Protein AF-A0A397F6K0-F1 (afdb_monomer_lite)

Secondary structure (DSSP, 8-state):
--S--SS-EEEEEE-SS-TTEEEEEETTSEEEEEE---TTS-PPPPPS--TTGGGTTSS-SEEPSS-EEEEEEEE-TTSSSEEEEEEETTS-EEEETTGGGG--

Radius of gyration: 14.62 Å; chains: 1; bounding box: 32×40×34 Å

Foldseek 3Di:
DPDDDPADWPDKDAAPQDNQKMWTFGQQQWIAMDGDPDPPDDPDPDDDDDVVVVVPQPDLIDGDPHGWPDKDWDQDPVRNAIWIWTAHPVRDIDIDPSSVSSYD

pLDDT: mean 79.66, std 16.38, range [47.69, 96.69]

Organism: Aphanomyces astaci (NCBI:txid112090)

Structure (mmCIF, N/CA/C/O backbone):
data_AF-A0A397F6K0-F1
#
_entry.id   AF-A0A397F6K0-F1
#
loop_
_atom_site.group_PDB
_atom_site.id
_atom_site.type_symbol
_atom_site.label_atom_id
_atom_site.label_alt_id
_atom_site.label_comp_id
_atom_site.label_asym_id
_atom_site.label_entity_id
_atom_site.label_seq_id
_atom_site.pdbx_PDB_ins_code
_atom_site.Cartn_x
_atom_site.Cartn_y
_atom_site.Cartn_z
_atom_site.occupancy
_atom_site.B_iso_or_equiv
_atom_site.auth_seq_id
_atom_site.auth_comp_id
_atom_site.auth_asym_id
_atom_site.auth_atom_id
_atom_site.pdbx_PDB_model_num
ATOM 1 N N . TRP A 1 1 ? -7.190 11.154 9.543 1.00 56.56 1 TRP A N 1
ATOM 2 C CA . TRP A 1 1 ? -5.815 11.479 9.080 1.00 56.56 1 TRP A CA 1
ATOM 3 C C . TRP A 1 1 ? -5.379 12.896 9.467 1.00 56.56 1 TRP A C 1
ATOM 5 O O . TRP A 1 1 ? -6.140 13.832 9.235 1.00 56.56 1 TRP A O 1
ATOM 15 N N . ARG A 1 2 ? -4.189 13.076 10.065 1.00 52.50 2 ARG A N 1
ATOM 16 C CA . ARG A 1 2 ? -3.587 14.408 10.344 1.00 52.50 2 ARG A CA 1
ATOM 17 C C . ARG A 1 2 ? -2.180 14.616 9.755 1.00 52.50 2 ARG A C 1
ATOM 19 O O . ARG A 1 2 ? -1.687 15.734 9.811 1.00 52.50 2 ARG A O 1
ATOM 26 N N . CYS A 1 3 ? -1.579 13.579 9.169 1.00 56.69 3 CYS A N 1
ATOM 27 C CA . CYS A 1 3 ? -0.393 13.664 8.315 1.00 56.69 3 CYS A CA 1
ATOM 28 C C . CYS A 1 3 ? -0.845 13.778 6.844 1.00 56.69 3 CYS A C 1
ATOM 30 O O . CYS A 1 3 ? -1.241 12.765 6.267 1.00 56.69 3 CYS A O 1
ATOM 32 N N . PRO A 1 4 ? -0.929 14.985 6.259 1.00 57.50 4 PRO A N 1
ATOM 33 C CA . PRO A 1 4 ? -1.210 15.104 4.835 1.00 57.50 4 PRO A CA 1
ATOM 34 C C . PRO A 1 4 ? -0.048 14.482 4.058 1.00 57.50 4 PRO A C 1
ATOM 36 O O . PRO A 1 4 ? 1.110 14.735 4.390 1.00 57.50 4 PRO A O 1
ATOM 39 N N . LEU A 1 5 ? -0.354 13.698 3.023 1.00 64.19 5 LEU A N 1
ATOM 40 C CA . LEU A 1 5 ? 0.670 13.319 2.056 1.00 64.19 5 LEU A CA 1
ATOM 41 C C . LEU A 1 5 ? 1.314 14.592 1.515 1.00 64.19 5 LEU A C 1
ATOM 43 O O . LEU A 1 5 ? 0.630 15.585 1.243 1.00 64.19 5 LEU A O 1
ATOM 47 N N . LYS A 1 6 ? 2.638 14.568 1.365 1.00 69.44 6 LYS A N 1
ATOM 48 C CA . LYS A 1 6 ? 3.375 15.717 0.829 1.00 69.44 6 LYS A CA 1
ATOM 49 C C . LYS A 1 6 ? 2.988 16.005 -0.630 1.00 69.44 6 LYS A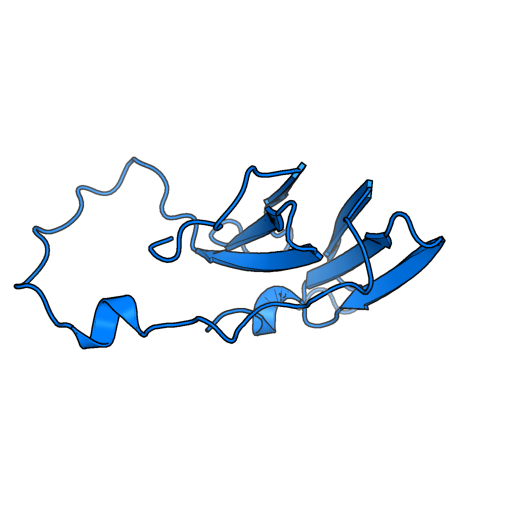 C 1
ATOM 51 O O . LYS A 1 6 ? 3.117 17.142 -1.079 1.00 69.44 6 LYS A O 1
ATOM 56 N N . TYR A 1 7 ? 2.504 14.986 -1.342 1.00 79.25 7 TYR A N 1
ATOM 57 C CA . TYR A 1 7 ? 2.121 15.027 -2.752 1.00 79.25 7 TYR A CA 1
ATOM 58 C C . TYR A 1 7 ? 0.758 14.359 -2.986 1.00 79.25 7 TYR A C 1
ATOM 60 O O . TYR A 1 7 ? 0.135 13.846 -2.059 1.00 79.25 7 TYR A O 1
ATOM 68 N N . GLU A 1 8 ? 0.293 14.380 -4.237 1.00 81.69 8 GLU A N 1
ATOM 69 C CA . GLU A 1 8 ? -0.998 13.814 -4.633 1.00 81.69 8 GLU A CA 1
ATOM 70 C C . GLU A 1 8 ? -1.114 12.305 -4.361 1.00 81.69 8 GLU A C 1
ATOM 72 O O . GLU A 1 8 ? -0.130 11.557 -4.341 1.00 81.69 8 GLU A O 1
ATOM 77 N N . LEU A 1 9 ? -2.364 11.880 -4.171 1.00 84.56 9 LEU A N 1
ATOM 78 C CA . LEU A 1 9 ? -2.765 10.485 -4.042 1.00 84.56 9 LEU A CA 1
ATOM 79 C C . LEU A 1 9 ? -2.766 9.815 -5.416 1.00 84.56 9 LEU A C 1
ATOM 81 O O . LEU A 1 9 ? -3.480 10.257 -6.313 1.00 84.56 9 LEU A O 1
ATOM 85 N N . ALA A 1 10 ? -2.025 8.719 -5.553 1.00 86.38 10 ALA A N 1
ATOM 86 C CA . ALA A 1 10 ? -2.087 7.854 -6.728 1.00 86.38 10 ALA A CA 1
ATOM 87 C C . ALA A 1 10 ? -3.101 6.717 -6.539 1.00 86.38 10 ALA A C 1
ATOM 89 O O . ALA A 1 10 ? -3.759 6.301 -7.490 1.00 86.38 10 ALA A O 1
ATOM 90 N N . TYR A 1 11 ? -3.241 6.222 -5.306 1.00 89.44 11 TYR A N 1
ATOM 91 C CA . TYR A 1 11 ? -4.120 5.101 -4.994 1.00 89.44 11 TYR A CA 1
ATOM 92 C C . TYR A 1 11 ? -4.769 5.242 -3.618 1.00 89.44 11 TYR A C 1
ATOM 94 O O . TYR A 1 11 ? -4.168 5.790 -2.689 1.00 89.44 11 TYR A O 1
ATOM 102 N N . LEU A 1 12 ? -5.982 4.703 -3.493 1.00 90.75 12 LEU A N 1
ATOM 103 C CA . LEU A 1 12 ? -6.719 4.583 -2.243 1.00 90.75 12 LEU A CA 1
ATOM 104 C C . LEU A 1 12 ? -7.476 3.253 -2.218 1.00 90.75 12 LEU A C 1
ATOM 106 O O . LEU A 1 12 ? -8.197 2.939 -3.163 1.00 90.75 12 LEU A O 1
ATOM 110 N N . ALA A 1 13 ? -7.365 2.513 -1.117 1.00 91.94 13 ALA A N 1
ATOM 111 C CA . ALA A 1 13 ? -8.157 1.312 -0.863 1.00 91.94 13 ALA A CA 1
ATOM 112 C C . ALA A 1 13 ? -8.643 1.271 0.581 1.00 91.94 13 ALA A C 1
ATOM 114 O O . ALA A 1 13 ? -7.938 1.683 1.499 1.00 91.94 13 ALA A O 1
ATOM 115 N N . PHE A 1 14 ? -9.844 0.746 0.793 1.00 92.19 14 PHE A N 1
ATOM 116 C CA . PHE A 1 14 ? -10.318 0.430 2.136 1.00 92.19 14 PHE A CA 1
ATOM 117 C C . PHE A 1 14 ? -9.812 -0.939 2.562 1.00 92.19 14 PHE A C 1
ATOM 119 O O . PHE A 1 14 ? -9.688 -1.845 1.739 1.00 92.19 14 PHE A O 1
ATOM 126 N N . SER A 1 15 ? -9.536 -1.082 3.853 1.00 92.31 15 SER A N 1
ATOM 127 C CA . SER A 1 15 ? -9.204 -2.382 4.414 1.00 92.31 15 SER A CA 1
ATOM 128 C C . SER A 1 15 ? -10.386 -3.347 4.252 1.00 92.31 15 SER A C 1
ATOM 130 O O . SER A 1 15 ? -11.520 -3.009 4.611 1.00 92.31 15 SER A O 1
ATOM 132 N N . PRO A 1 16 ? -10.146 -4.566 3.746 1.00 93.62 16 PRO A N 1
ATOM 133 C CA . PRO A 1 16 ? -11.157 -5.607 3.738 1.00 93.62 16 PRO A CA 1
ATOM 134 C C . PRO A 1 16 ? -11.414 -6.179 5.137 1.00 93.62 16 PRO A C 1
ATOM 136 O O . PRO A 1 16 ? -12.468 -6.779 5.333 1.00 93.62 16 PRO A O 1
ATOM 139 N N . THR A 1 17 ? -10.499 -6.064 6.107 1.00 92.31 17 THR A N 1
ATOM 140 C CA . THR A 1 17 ? -10.692 -6.603 7.469 1.00 92.31 17 THR A CA 1
ATOM 141 C C . THR A 1 17 ? -11.291 -5.599 8.452 1.00 92.31 17 THR A C 1
ATOM 143 O O . THR A 1 17 ? -12.071 -6.012 9.310 1.00 92.31 17 THR A O 1
ATOM 146 N N . ASP A 1 18 ? -11.016 -4.303 8.300 1.00 89.69 18 ASP A N 1
ATOM 147 C CA . ASP A 1 18 ? -11.524 -3.239 9.170 1.00 89.69 18 ASP A CA 1
ATOM 148 C C . ASP A 1 18 ? -11.995 -2.022 8.347 1.00 89.69 18 ASP A C 1
ATOM 150 O O . ASP A 1 18 ? -11.180 -1.230 7.878 1.00 89.69 18 ASP A O 1
ATOM 154 N N . PRO A 1 19 ? -13.312 -1.780 8.217 1.00 88.38 19 PRO A N 1
ATOM 155 C CA . PRO A 1 19 ? -13.837 -0.683 7.400 1.00 88.38 19 PRO A CA 1
ATOM 156 C C . PRO A 1 19 ? -13.461 0.716 7.917 1.00 88.38 19 PRO A C 1
ATOM 158 O O . PRO A 1 19 ? -13.706 1.708 7.229 1.00 88.38 19 PRO A O 1
ATOM 161 N N . THR A 1 20 ? -12.896 0.826 9.123 1.00 86.75 20 THR A N 1
ATOM 162 C CA . THR A 1 20 ? -12.382 2.089 9.658 1.00 86.75 20 THR A CA 1
ATOM 163 C C . THR A 1 20 ? -10.983 2.418 9.153 1.00 86.75 20 THR A C 1
ATOM 165 O O . THR A 1 20 ? -10.507 3.519 9.410 1.00 86.75 20 THR A O 1
ATOM 168 N N . LEU A 1 21 ? -10.323 1.518 8.423 1.00 88.81 21 LEU A N 1
ATOM 169 C CA . LEU A 1 21 ? -8.980 1.719 7.894 1.00 88.81 21 LEU A CA 1
ATOM 170 C C . LEU A 1 21 ? -9.003 1.983 6.389 1.00 88.81 21 LEU A C 1
ATOM 172 O O . LEU A 1 21 ? -9.702 1.318 5.621 1.00 88.81 21 LEU A O 1
ATOM 176 N N . CYS A 1 22 ? -8.171 2.925 5.954 1.00 90.31 22 CYS A N 1
ATOM 177 C CA . CYS A 1 22 ? -7.872 3.132 4.547 1.00 90.31 22 CYS A CA 1
ATOM 178 C C . CYS A 1 22 ? -6.366 3.211 4.298 1.00 90.31 22 CYS A C 1
ATOM 180 O O . CYS A 1 22 ? -5.598 3.758 5.090 1.00 90.31 22 CYS A O 1
ATOM 182 N N . TYR A 1 23 ? -5.970 2.650 3.166 1.00 90.88 23 TYR A N 1
ATOM 183 C CA . TYR A 1 23 ? -4.625 2.654 2.628 1.00 90.88 23 TYR A CA 1
ATOM 184 C C . TYR A 1 23 ? -4.527 3.715 1.548 1.00 90.88 23 TYR A C 1
ATOM 186 O O . TYR A 1 23 ? -5.436 3.858 0.728 1.00 90.88 23 TYR A O 1
ATOM 194 N N . VAL A 1 24 ? -3.412 4.434 1.530 1.00 90.25 24 VAL A N 1
ATOM 195 C CA . VAL A 1 24 ? -3.118 5.443 0.517 1.00 90.25 24 VAL A CA 1
ATOM 196 C C . VAL A 1 24 ? -1.707 5.269 -0.006 1.00 90.25 24 VAL A C 1
ATOM 198 O O . VAL A 1 24 ? -0.771 5.112 0.777 1.00 90.25 24 VAL A O 1
ATOM 201 N N . ALA A 1 25 ? -1.560 5.328 -1.326 1.00 90.44 25 ALA A N 1
ATOM 202 C CA . ALA A 1 25 ? -0.256 5.419 -1.965 1.00 90.44 25 ALA A CA 1
ATOM 203 C C . ALA A 1 25 ? -0.076 6.824 -2.545 1.00 90.44 25 ALA A C 1
ATOM 205 O O . ALA A 1 25 ? -0.892 7.278 -3.357 1.00 90.44 25 ALA A O 1
ATOM 206 N N . GLY A 1 26 ? 0.972 7.515 -2.105 1.00 84.56 26 GLY A N 1
ATOM 207 C CA . GLY A 1 26 ? 1.345 8.843 -2.589 1.00 84.56 26 GLY A CA 1
ATOM 208 C C . GLY A 1 26 ? 2.417 8.791 -3.679 1.00 84.56 26 GLY A C 1
ATOM 209 O O . GLY A 1 26 ? 3.099 7.781 -3.866 1.00 84.56 26 GLY A O 1
ATOM 210 N N . LEU A 1 27 ? 2.617 9.917 -4.370 1.00 82.81 27 LEU A N 1
ATOM 211 C CA . LEU A 1 27 ? 3.679 10.059 -5.379 1.00 82.81 27 LEU A CA 1
ATOM 212 C C . LEU A 1 27 ? 5.113 10.015 -4.813 1.00 82.81 27 LEU A C 1
ATOM 214 O O . LEU A 1 27 ? 6.050 9.880 -5.594 1.00 82.81 27 LEU A O 1
ATOM 218 N N . ASP A 1 28 ? 5.304 10.096 -3.491 1.00 85.19 28 ASP A N 1
ATOM 219 C CA . ASP A 1 28 ? 6.626 10.014 -2.835 1.00 85.19 28 ASP A CA 1
ATOM 220 C C . ASP A 1 28 ? 7.039 8.577 -2.471 1.00 85.19 28 ASP A C 1
ATOM 222 O O . ASP A 1 28 ? 7.773 8.335 -1.510 1.00 85.19 28 ASP A O 1
ATOM 226 N N . ASN A 1 29 ? 6.535 7.606 -3.238 1.00 87.62 29 ASN A N 1
ATOM 227 C CA . ASN A 1 29 ? 6.777 6.168 -3.076 1.00 87.62 29 ASN A CA 1
ATOM 228 C C . ASN A 1 29 ? 6.295 5.609 -1.727 1.00 87.62 29 ASN A C 1
ATOM 230 O O . ASN A 1 29 ? 6.671 4.504 -1.338 1.00 87.62 29 ASN A O 1
ATOM 234 N N . GLU A 1 30 ? 5.458 6.343 -1.000 1.00 88.25 30 GLU A N 1
ATOM 235 C CA . GLU A 1 30 ? 4.945 5.943 0.307 1.00 88.25 30 GLU A CA 1
ATOM 236 C C . GLU A 1 30 ? 3.593 5.242 0.180 1.00 88.25 30 GLU A C 1
ATOM 238 O O . GLU A 1 30 ? 2.694 5.720 -0.511 1.00 88.25 30 GLU A O 1
ATOM 243 N N . LEU A 1 31 ? 3.464 4.106 0.860 1.00 89.88 31 LEU A N 1
ATOM 244 C CA . LEU A 1 31 ? 2.208 3.439 1.160 1.00 89.88 31 LEU A CA 1
ATOM 245 C C . LEU A 1 31 ? 1.948 3.590 2.656 1.00 89.88 31 LEU A C 1
ATOM 247 O O . LEU A 1 31 ? 2.744 3.153 3.487 1.00 89.88 31 LEU A O 1
ATOM 251 N N . MET A 1 32 ? 0.823 4.197 3.000 1.00 88.50 32 MET A N 1
ATOM 252 C CA . MET A 1 32 ? 0.431 4.452 4.380 1.00 88.50 32 MET A CA 1
ATOM 253 C C . MET A 1 32 ? -0.953 3.878 4.651 1.00 88.50 32 MET A C 1
ATOM 255 O O . MET A 1 32 ? -1.756 3.706 3.736 1.00 88.50 32 MET A O 1
ATOM 259 N N . VAL A 1 33 ? -1.249 3.638 5.923 1.00 88.75 33 VAL A N 1
ATOM 260 C CA . VAL A 1 33 ? -2.571 3.237 6.406 1.00 88.75 33 VAL A CA 1
ATOM 261 C C . VAL A 1 33 ? -2.999 4.185 7.519 1.00 88.75 33 VAL A C 1
ATOM 263 O O . VAL A 1 33 ? -2.182 4.638 8.322 1.00 88.75 33 VAL A O 1
ATOM 266 N N . GLY A 1 34 ? -4.281 4.517 7.564 1.00 84.81 34 GLY A N 1
ATOM 267 C CA . GLY A 1 34 ? -4.818 5.417 8.571 1.00 84.81 34 GLY A CA 1
ATOM 268 C C . GLY A 1 34 ? -6.295 5.188 8.825 1.00 84.81 34 GLY A C 1
ATOM 269 O O . GLY A 1 34 ? -7.006 4.602 8.011 1.00 84.81 34 GLY A O 1
ATOM 270 N N . THR A 1 35 ? -6.767 5.685 9.967 1.00 84.44 35 THR A N 1
ATOM 271 C CA . THR A 1 35 ? -8.191 5.647 10.293 1.00 84.44 35 THR A CA 1
ATOM 272 C C . THR A 1 35 ? -8.967 6.645 9.428 1.00 84.44 35 THR A C 1
ATOM 274 O O . THR A 1 35 ? -8.640 7.843 9.351 1.00 84.44 35 THR A O 1
ATOM 277 N N . PHE A 1 36 ? -10.000 6.129 8.769 1.00 81.00 36 PHE A N 1
ATOM 278 C CA . PHE A 1 36 ? -11.031 6.859 8.061 1.00 81.00 36 PHE A CA 1
ATOM 279 C C . PHE A 1 36 ? -12.249 7.038 8.972 1.00 81.00 36 PHE A C 1
ATOM 281 O O . PHE A 1 36 ? -13.062 6.139 9.167 1.00 81.00 36 PHE A O 1
ATOM 288 N N . ASP A 1 37 ? -12.385 8.241 9.522 1.00 71.31 37 ASP A N 1
ATOM 289 C CA . ASP A 1 37 ? -13.389 8.521 10.555 1.00 71.31 37 ASP A CA 1
ATOM 290 C C . ASP A 1 37 ? -14.795 8.802 9.981 1.00 71.31 37 ASP A C 1
ATOM 292 O O . ASP A 1 37 ? -15.758 8.930 10.743 1.00 71.31 37 ASP A O 1
ATOM 296 N N . GLY A 1 38 ? -14.915 8.939 8.652 1.00 64.81 38 GLY A N 1
ATOM 297 C CA . GLY A 1 38 ? -16.099 9.485 7.983 1.00 64.81 38 GLY A CA 1
ATOM 298 C C . GLY A 1 38 ? -16.391 10.942 8.389 1.00 64.81 38 GLY A C 1
ATOM 299 O O . GLY A 1 38 ? -16.011 11.417 9.458 1.00 64.81 38 GLY A O 1
ATOM 300 N N . ALA A 1 39 ? -17.075 11.712 7.544 1.00 57.28 39 ALA A N 1
ATOM 301 C CA . ALA A 1 39 ? -17.418 13.107 7.868 1.00 57.28 39 ALA A CA 1
ATOM 302 C C . ALA A 1 39 ? -18.543 13.250 8.925 1.00 57.28 39 ALA A C 1
ATOM 304 O O . ALA A 1 39 ? -18.855 14.361 9.346 1.00 57.28 39 ALA A O 1
ATOM 305 N N . GLU A 1 40 ? -19.142 12.140 9.368 1.00 55.22 40 GLU A N 1
ATOM 306 C CA . GLU A 1 40 ? -20.388 12.108 10.152 1.00 55.22 40 GLU A CA 1
ATOM 307 C C . GLU A 1 40 ? -20.205 12.423 11.649 1.00 55.22 40 GLU A C 1
ATOM 309 O O . GLU A 1 40 ? -21.133 1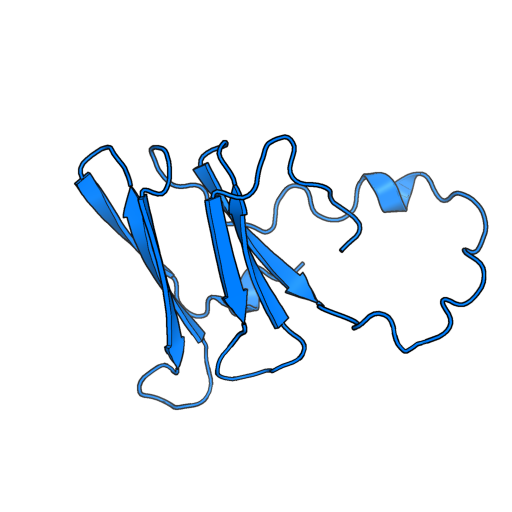2.888 12.316 1.00 55.22 40 GLU A O 1
ATOM 314 N N . LYS A 1 41 ? -19.012 12.220 12.225 1.00 55.28 41 LYS A N 1
ATOM 315 C CA . LYS A 1 41 ? -18.787 12.527 13.646 1.00 55.28 41 LYS A CA 1
ATOM 316 C C . LYS A 1 41 ? -18.372 13.987 13.804 1.00 55.28 41 LYS A C 1
ATOM 318 O O . LYS A 1 41 ? -17.269 14.368 13.413 1.00 55.28 41 LYS A O 1
ATOM 323 N N . LYS A 1 42 ? -19.238 14.803 14.428 1.00 51.91 42 LYS A N 1
ATOM 324 C CA . LYS A 1 42 ? -18.905 16.160 14.910 1.00 51.91 42 LYS A CA 1
ATOM 325 C C . LYS A 1 42 ? -17.554 16.111 15.628 1.00 51.91 42 LYS A C 1
ATOM 327 O O . LYS A 1 42 ? -17.463 15.596 16.743 1.00 51.91 42 LYS A O 1
ATOM 332 N N . LYS A 1 43 ? -16.506 16.625 14.978 1.00 58.62 43 LYS A N 1
ATOM 333 C CA . LYS A 1 43 ? -15.169 16.716 15.568 1.00 58.62 43 LYS A CA 1
ATOM 334 C C . LYS A 1 43 ? -15.296 17.539 16.848 1.00 58.62 43 LYS A C 1
ATOM 336 O O . LYS A 1 43 ? -15.707 18.696 16.795 1.00 58.62 43 LYS A O 1
ATOM 341 N N . GLN A 1 44 ? -14.990 16.933 17.995 1.00 57.12 44 GLN A N 1
ATOM 342 C CA . GLN A 1 44 ? -14.832 17.689 19.236 1.00 57.12 44 GLN A CA 1
ATOM 343 C C . GLN A 1 44 ? -13.785 18.779 18.982 1.00 57.12 44 GLN A C 1
ATOM 345 O O . GLN A 1 44 ? -12.781 18.515 18.312 1.00 57.12 44 GLN A O 1
ATOM 350 N N . ALA A 1 45 ? -14.054 20.001 19.455 1.00 58.19 45 ALA A N 1
ATOM 351 C CA . ALA A 1 45 ? -13.160 21.138 19.269 1.00 58.19 45 ALA A CA 1
ATOM 352 C C . ALA A 1 45 ? -11.733 20.728 19.651 1.00 58.19 45 ALA A C 1
ATOM 354 O O . ALA A 1 45 ? -11.514 20.146 20.717 1.00 58.19 45 ALA A O 1
ATOM 355 N N . ALA A 1 46 ? -10.784 20.955 18.740 1.00 57.75 46 ALA A N 1
ATOM 356 C CA . ALA A 1 46 ? -9.397 20.585 18.960 1.00 57.75 46 ALA A CA 1
ATOM 357 C C . ALA A 1 46 ? -8.913 21.246 20.259 1.00 57.75 46 ALA A C 1
ATOM 359 O O . ALA A 1 46 ? -8.906 22.471 20.360 1.00 57.75 46 ALA A O 1
ATOM 360 N N . LYS A 1 47 ? -8.547 20.433 21.261 1.00 58.41 47 L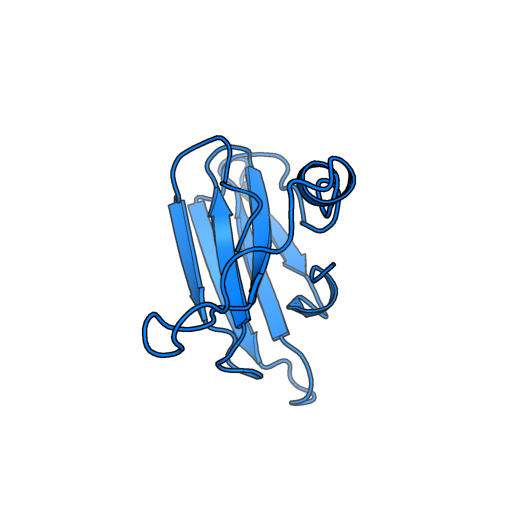YS A N 1
ATOM 361 C CA . LYS A 1 47 ? -7.815 20.923 22.434 1.00 58.41 47 LYS A CA 1
ATOM 362 C C . LYS A 1 47 ? -6.525 21.586 21.944 1.00 58.41 47 LYS A C 1
ATOM 364 O O . LYS A 1 47 ? -5.963 21.136 20.945 1.00 58.41 47 LYS A O 1
ATOM 369 N N . GLU A 1 48 ? -6.140 22.668 22.618 1.00 55.28 48 GLU A N 1
ATOM 370 C CA . GLU A 1 48 ? -5.065 23.595 22.251 1.00 55.28 48 GLU A CA 1
ATOM 371 C C . GLU A 1 48 ? -3.840 22.942 21.600 1.00 55.28 48 GLU A C 1
ATOM 373 O O . GLU A 1 48 ? -3.422 21.836 21.941 1.00 55.28 48 GLU A O 1
ATOM 378 N N . HIS A 1 49 ? -3.282 23.690 20.647 1.00 50.50 49 HIS A N 1
ATOM 379 C CA . HIS A 1 49 ? -2.138 23.384 19.798 1.00 50.50 49 HIS A CA 1
ATOM 380 C C . HIS A 1 49 ? -0.987 22.713 20.571 1.00 50.50 49 HIS A C 1
ATOM 382 O O . HIS A 1 49 ? -0.135 23.382 21.147 1.00 50.50 49 HIS A O 1
ATOM 388 N N . SER A 1 50 ? -0.958 21.377 20.583 1.00 49.97 50 SER A N 1
ATOM 389 C CA . SER A 1 50 ? 0.164 20.621 21.135 1.00 49.97 50 SER A CA 1
ATOM 390 C C . SER A 1 50 ? 1.185 20.376 20.018 1.00 49.97 50 SER A C 1
ATOM 392 O O . SER A 1 50 ? 0.865 19.667 19.061 1.00 49.97 50 SER A O 1
ATOM 394 N N . PRO A 1 51 ? 2.403 20.942 20.087 1.00 51.88 51 PRO A N 1
ATOM 395 C CA . PRO A 1 51 ? 3.420 20.777 19.045 1.00 51.88 51 PRO A CA 1
ATOM 396 C C . PRO A 1 51 ? 3.869 19.317 18.850 1.00 51.88 51 PRO A C 1
ATOM 398 O O . PRO A 1 51 ? 4.391 18.983 17.789 1.00 51.88 51 PRO A O 1
ATOM 401 N N . SER A 1 52 ? 3.597 18.423 19.810 1.00 53.53 52 SER A N 1
ATOM 402 C CA . SER A 1 52 ? 3.834 16.981 19.659 1.00 53.53 52 SER A CA 1
ATOM 403 C C . SER A 1 52 ? 2.901 16.318 18.639 1.00 53.53 52 SER A C 1
ATOM 405 O O . SER A 1 52 ? 3.276 15.314 18.047 1.00 53.53 52 SER A O 1
ATOM 407 N N . ILE A 1 53 ? 1.722 16.891 18.360 1.00 50.97 53 ILE A N 1
ATOM 408 C CA . ILE A 1 53 ? 0.736 16.333 17.415 1.00 50.97 53 ILE A CA 1
ATOM 409 C C . ILE A 1 53 ? 1.212 16.435 15.960 1.00 50.97 53 ILE A C 1
ATOM 411 O O . ILE A 1 53 ? 0.903 15.555 15.162 1.00 50.97 53 ILE A O 1
ATOM 415 N N . LEU A 1 54 ? 1.980 17.472 15.607 1.00 49.62 54 LEU A N 1
ATOM 416 C CA . LEU A 1 54 ? 2.598 17.607 14.277 1.00 49.62 54 LEU A CA 1
ATOM 417 C C . LEU A 1 54 ? 3.778 16.638 14.074 1.00 49.62 54 LEU A C 1
ATOM 419 O O . LEU A 1 54 ? 4.192 16.400 12.939 1.00 49.62 54 LEU A O 1
ATOM 423 N N . GLN A 1 55 ? 4.305 16.076 15.167 1.00 47.69 55 GLN A N 1
ATOM 424 C CA . GLN A 1 55 ? 5.368 15.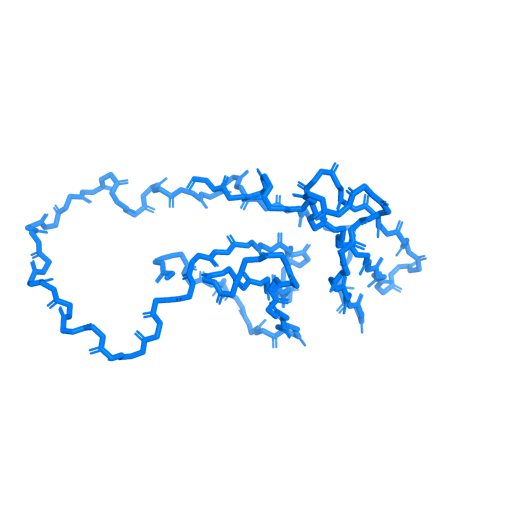069 15.165 1.00 47.69 55 GLN A CA 1
ATOM 425 C C . GLN A 1 55 ? 4.834 13.630 15.216 1.00 47.69 55 GLN A C 1
ATOM 427 O O . GLN A 1 55 ? 5.623 12.691 15.122 1.00 47.69 55 GLN A O 1
ATOM 432 N N . MET A 1 56 ? 3.516 13.428 15.334 1.00 48.31 56 MET A N 1
ATOM 433 C CA . MET A 1 56 ? 2.943 12.084 15.328 1.00 48.31 56 MET A CA 1
ATOM 434 C C . MET A 1 56 ? 2.917 11.528 13.897 1.00 48.31 56 MET A C 1
ATOM 436 O O . MET A 1 56 ? 2.162 11.991 13.043 1.00 48.31 56 MET A O 1
ATOM 440 N N . ASN A 1 57 ? 3.735 10.492 13.699 1.00 50.12 57 ASN A N 1
ATOM 441 C CA . ASN A 1 57 ? 3.647 9.471 12.650 1.00 50.12 57 ASN A CA 1
ATOM 442 C C . ASN A 1 57 ? 4.295 9.800 11.292 1.00 50.12 57 ASN A C 1
ATOM 444 O O . ASN A 1 57 ? 3.723 9.525 10.245 1.00 50.12 57 ASN A O 1
ATOM 448 N N . HIS A 1 58 ? 5.540 10.293 11.297 1.00 49.53 58 HIS A N 1
ATOM 449 C CA . HIS A 1 58 ? 6.385 10.367 10.084 1.00 49.53 58 HIS A CA 1
ATOM 450 C C . HIS A 1 58 ? 7.070 9.032 9.714 1.00 49.53 58 HIS A C 1
ATOM 452 O O . HIS A 1 58 ? 7.867 8.992 8.780 1.00 49.53 58 HIS A O 1
ATOM 458 N N . HIS A 1 59 ? 6.830 7.941 10.455 1.00 51.78 59 HIS A N 1
ATOM 459 C CA . HIS A 1 59 ? 7.628 6.702 10.347 1.00 51.78 59 HIS A CA 1
ATOM 460 C C . HIS A 1 59 ? 6.815 5.414 10.169 1.00 51.78 59 HIS A C 1
ATOM 462 O O . HIS A 1 59 ? 7.378 4.326 10.231 1.00 51.78 59 HIS A O 1
ATOM 468 N N . LEU A 1 60 ? 5.500 5.514 9.976 1.00 69.81 60 LEU A N 1
ATOM 469 C CA . LEU A 1 60 ? 4.598 4.361 9.995 1.00 69.81 60 LEU A CA 1
ATOM 470 C C . LEU A 1 60 ? 3.943 4.272 8.615 1.00 69.81 60 LEU A C 1
ATOM 472 O O . LEU A 1 60 ? 2.886 4.833 8.343 1.00 69.81 60 LEU A O 1
ATOM 476 N N . GLY A 1 61 ? 4.707 3.693 7.694 1.00 81.12 61 GLY A N 1
ATOM 477 C CA . GLY A 1 61 ? 4.396 3.570 6.277 1.00 81.12 61 GLY A CA 1
ATOM 478 C C . GLY A 1 61 ? 5.509 2.800 5.574 1.00 81.12 61 GLY A C 1
ATOM 479 O O . GLY A 1 61 ? 6.658 2.794 6.021 1.00 81.12 61 GLY A O 1
ATOM 480 N N . PHE A 1 62 ? 5.170 2.119 4.490 1.00 88.94 62 PHE A N 1
ATOM 481 C CA . PHE A 1 62 ? 6.127 1.374 3.689 1.00 88.94 62 PHE A CA 1
ATOM 482 C C . PHE A 1 62 ? 6.577 2.221 2.499 1.00 88.94 62 PHE A C 1
ATOM 484 O O . PHE A 1 62 ? 5.750 2.787 1.786 1.00 88.94 62 PHE A O 1
ATOM 491 N N . ARG A 1 63 ? 7.890 2.307 2.272 1.00 90.38 63 ARG A N 1
ATOM 492 C CA . ARG A 1 63 ? 8.450 3.034 1.131 1.00 90.38 63 ARG A CA 1
ATOM 493 C C . ARG A 1 63 ? 8.890 2.051 0.053 1.00 90.38 63 ARG A C 1
ATOM 495 O O . ARG A 1 63 ? 9.793 1.250 0.288 1.00 90.38 63 ARG A O 1
ATOM 502 N N . GLY A 1 64 ? 8.258 2.137 -1.112 1.00 90.94 64 GLY A N 1
ATOM 503 C CA . GLY A 1 64 ? 8.717 1.456 -2.318 1.00 90.94 64 GLY A CA 1
ATOM 504 C C . GLY A 1 64 ? 10.030 2.053 -2.832 1.00 90.94 64 GLY A C 1
ATOM 505 O O . GLY A 1 64 ? 10.423 3.164 -2.464 1.00 90.94 64 GLY A O 1
ATOM 506 N N . ASP A 1 65 ? 10.712 1.322 -3.706 1.00 92.88 65 ASP A N 1
ATOM 507 C CA . ASP A 1 65 ? 11.926 1.790 -4.385 1.00 92.88 65 ASP A CA 1
ATOM 508 C C . ASP A 1 65 ? 11.654 2.890 -5.430 1.00 92.88 65 ASP A C 1
ATOM 510 O O . ASP A 1 65 ? 12.539 3.687 -5.739 1.00 92.88 65 ASP A O 1
ATOM 514 N N . SER A 1 66 ? 10.433 2.951 -5.964 1.00 92.75 66 SER A N 1
ATOM 515 C CA . SER A 1 66 ? 9.969 3.927 -6.953 1.00 92.75 66 SER A CA 1
ATOM 516 C C . SER A 1 66 ? 8.452 4.151 -6.847 1.00 92.75 66 SER A C 1
ATOM 518 O O . SER A 1 66 ? 7.806 3.652 -5.921 1.00 92.75 66 SER A O 1
ATOM 520 N N . ARG A 1 67 ? 7.873 4.944 -7.761 1.00 91.31 67 ARG A N 1
ATOM 521 C CA . ARG A 1 67 ? 6.452 5.322 -7.705 1.00 91.31 67 ARG A CA 1
ATOM 522 C C . ARG A 1 67 ? 5.559 4.093 -7.806 1.00 91.31 67 ARG A C 1
ATOM 524 O O . ARG A 1 67 ? 5.795 3.229 -8.646 1.00 91.31 67 ARG A O 1
ATOM 531 N N . TRP A 1 68 ? 4.513 4.045 -6.987 1.00 92.31 68 TRP A N 1
ATOM 532 C CA . TRP A 1 68 ? 3.485 3.010 -7.071 1.00 92.31 68 TRP A CA 1
ATOM 533 C C . TRP A 1 68 ? 2.677 3.171 -8.360 1.00 92.31 68 TRP A C 1
ATOM 535 O O . TRP A 1 68 ? 2.124 4.241 -8.608 1.00 92.31 68 TRP A O 1
ATOM 545 N N . ILE A 1 69 ? 2.587 2.107 -9.159 1.00 93.38 69 ILE A N 1
ATOM 546 C CA . ILE A 1 69 ? 1.736 2.065 -10.366 1.00 93.38 69 ILE A CA 1
ATOM 547 C C . ILE A 1 69 ? 0.453 1.266 -10.140 1.00 93.38 69 ILE A C 1
ATOM 549 O O . ILE A 1 69 ? -0.519 1.425 -10.871 1.00 93.38 69 ILE A O 1
ATOM 553 N N . GLY A 1 70 ? 0.450 0.408 -9.123 1.00 92.06 70 GLY A N 1
ATOM 554 C CA . GLY A 1 70 ? -0.698 -0.389 -8.729 1.00 92.06 70 GLY A CA 1
ATOM 555 C C . GLY A 1 70 ? -0.500 -0.903 -7.316 1.00 92.06 70 GLY A C 1
ATOM 556 O O . GLY A 1 70 ? 0.580 -1.377 -6.968 1.00 92.06 70 GLY A O 1
ATOM 557 N N . VAL A 1 71 ? -1.539 -0.787 -6.504 1.00 94.31 71 VAL A N 1
ATOM 558 C CA . VAL A 1 71 ? -1.609 -1.347 -5.157 1.00 94.31 71 VAL A CA 1
ATOM 559 C C . VAL A 1 71 ? -2.973 -2.009 -5.043 1.00 94.31 71 VAL A C 1
ATOM 561 O O . VAL A 1 71 ? -3.932 -1.529 -5.633 1.00 94.31 71 VAL A O 1
ATOM 564 N N . ASP A 1 72 ? -3.063 -3.105 -4.311 1.00 94.81 72 ASP A N 1
ATOM 565 C CA . ASP A 1 72 ? -4.324 -3.698 -3.893 1.00 94.81 72 ASP A CA 1
ATOM 566 C C . ASP A 1 72 ? -4.197 -4.207 -2.457 1.00 94.81 72 ASP A C 1
ATOM 568 O O . ASP A 1 72 ? -3.100 -4.521 -1.983 1.00 94.81 72 ASP A O 1
ATOM 572 N N . VAL A 1 73 ? -5.319 -4.249 -1.747 1.00 94.94 73 VAL A N 1
ATOM 573 C CA . VAL A 1 73 ? -5.373 -4.696 -0.357 1.00 94.94 73 VAL A CA 1
ATOM 574 C C . VAL A 1 73 ? -6.418 -5.785 -0.242 1.00 94.94 73 VAL A C 1
ATOM 576 O O . VAL A 1 73 ? -7.611 -5.559 -0.438 1.00 94.94 73 VAL A O 1
ATOM 579 N N . ILE A 1 74 ? -5.956 -6.977 0.115 1.00 94.94 74 ILE A N 1
ATOM 580 C CA . ILE A 1 74 ? -6.789 -8.166 0.247 1.00 94.94 74 ILE A CA 1
ATOM 581 C C . ILE A 1 74 ? -6.728 -8.705 1.671 1.00 94.94 74 ILE A C 1
ATOM 583 O O . ILE A 1 74 ? -5.809 -8.417 2.436 1.00 94.94 74 ILE A O 1
ATOM 587 N N . ARG A 1 75 ? -7.728 -9.509 2.030 1.00 94.31 75 ARG A N 1
ATOM 588 C CA . ARG A 1 75 ? -7.696 -10.271 3.276 1.00 94.31 75 ARG A CA 1
ATOM 589 C C . ARG A 1 75 ? -6.715 -11.430 3.121 1.00 94.31 75 ARG A C 1
ATOM 591 O O . ARG A 1 75 ? -6.745 -12.126 2.105 1.00 94.31 75 ARG A O 1
ATOM 598 N N . ASP A 1 76 ? -5.862 -11.637 4.115 1.00 89.50 76 ASP A N 1
ATOM 599 C CA . ASP A 1 76 ? -4.927 -12.754 4.132 1.00 89.50 76 ASP A CA 1
ATOM 600 C C . ASP A 1 76 ? -5.647 -14.110 4.257 1.00 89.50 76 ASP A C 1
ATOM 602 O O . ASP A 1 76 ? -6.814 -14.200 4.643 1.00 89.50 76 ASP A O 1
ATOM 606 N N . GLY A 1 77 ? -4.946 -15.200 3.931 1.00 81.75 77 GLY A N 1
ATOM 607 C CA . GLY A 1 77 ? -5.527 -16.548 3.974 1.00 81.75 77 GLY A CA 1
ATOM 608 C C . GLY A 1 77 ? -5.940 -17.018 5.376 1.00 81.75 77 GLY A C 1
ATOM 609 O O . GLY A 1 77 ? -6.719 -17.961 5.489 1.00 81.75 77 GLY A O 1
ATOM 610 N N . SER A 1 78 ? -5.436 -16.370 6.436 1.00 80.75 78 SER A N 1
ATOM 611 C CA . SER A 1 78 ? -5.820 -16.644 7.827 1.00 80.75 78 SER A CA 1
ATOM 612 C C . SER A 1 78 ? -7.105 -15.918 8.252 1.00 80.75 78 SER A C 1
ATOM 614 O O . SER A 1 78 ? -7.739 -16.307 9.232 1.00 80.75 78 SER A O 1
ATOM 616 N N . GLY A 1 79 ? -7.521 -14.896 7.497 1.00 76.25 79 GLY A N 1
ATOM 617 C CA . GLY A 1 79 ? -8.743 -14.127 7.704 1.00 76.25 79 GLY A CA 1
ATOM 618 C C . GLY A 1 79 ? -8.622 -12.989 8.720 1.00 76.25 79 GLY A C 1
ATOM 619 O O . GLY A 1 79 ? -9.579 -12.231 8.876 1.00 76.25 79 GLY A O 1
ATOM 620 N N . GLY A 1 80 ? -7.482 -12.868 9.406 1.00 86.38 80 GLY A N 1
ATOM 621 C CA . GLY A 1 80 ? -7.278 -11.916 10.502 1.00 86.38 80 GLY A CA 1
ATOM 622 C C . GLY A 1 80 ? -6.505 -10.654 10.124 1.00 86.38 80 GLY A C 1
ATOM 623 O O . GLY A 1 80 ? -6.483 -9.703 10.909 1.00 86.38 80 GLY A O 1
ATOM 624 N N . HIS A 1 81 ? -5.863 -10.630 8.954 1.00 92.25 81 HIS A N 1
ATOM 625 C CA . HIS A 1 81 ? -4.962 -9.544 8.585 1.00 92.25 81 HIS A CA 1
ATOM 626 C C . HIS A 1 81 ? -5.161 -9.066 7.155 1.00 92.25 81 HIS A C 1
ATOM 628 O O . HIS A 1 81 ? -5.516 -9.829 6.258 1.00 92.25 81 HIS A O 1
ATOM 634 N N . ASP A 1 82 ? -4.855 -7.795 6.937 1.00 94.38 82 ASP A N 1
ATOM 635 C CA . ASP A 1 82 ? -4.673 -7.259 5.600 1.00 94.38 82 ASP A CA 1
ATOM 636 C C . ASP A 1 82 ? -3.306 -7.642 5.025 1.00 94.38 82 ASP A C 1
ATOM 638 O O . ASP A 1 82 ? -2.267 -7.565 5.695 1.00 94.38 82 ASP A O 1
ATOM 642 N N . LEU A 1 83 ? -3.320 -7.990 3.744 1.00 95.00 83 LEU A N 1
ATOM 643 C CA . LEU A 1 83 ? -2.158 -8.123 2.882 1.00 95.00 83 LEU A CA 1
ATOM 644 C C . LEU A 1 83 ? -2.243 -7.027 1.817 1.00 95.00 83 LEU A C 1
ATOM 646 O O . LEU A 1 83 ? -3.147 -7.036 0.982 1.00 95.00 83 LEU A O 1
ATOM 650 N N . ALA A 1 84 ? -1.288 -6.099 1.839 1.00 94.44 84 ALA A N 1
ATOM 651 C CA . ALA A 1 84 ? -1.126 -5.122 0.772 1.00 94.44 84 ALA A CA 1
ATOM 652 C C . ALA A 1 84 ? -0.118 -5.658 -0.246 1.00 94.44 84 ALA A C 1
ATOM 654 O O . ALA A 1 84 ? 0.995 -6.044 0.119 1.00 94.44 84 ALA A O 1
ATOM 655 N N . VAL A 1 85 ? -0.505 -5.678 -1.516 1.00 95.44 85 VAL A N 1
ATOM 656 C CA . VAL A 1 85 ? 0.361 -6.060 -2.633 1.00 95.44 85 VAL A CA 1
ATOM 657 C C . VAL A 1 85 ? 0.457 -4.877 -3.573 1.00 95.44 85 VAL A C 1
ATOM 659 O O . VAL A 1 85 ? -0.543 -4.224 -3.853 1.00 95.44 85 VAL A O 1
ATOM 662 N N . GLY A 1 86 ? 1.646 -4.586 -4.077 1.00 94.50 86 GLY A N 1
ATOM 663 C CA . GLY A 1 86 ? 1.794 -3.505 -5.034 1.00 94.50 86 GLY A CA 1
ATOM 664 C C . GLY A 1 86 ? 3.019 -3.640 -5.909 1.00 94.50 86 GLY A C 1
ATOM 665 O O . GLY A 1 86 ? 3.942 -4.403 -5.625 1.00 94.50 86 GLY A O 1
ATOM 666 N N . VAL A 1 87 ? 2.992 -2.879 -6.989 1.00 95.69 87 VAL A N 1
A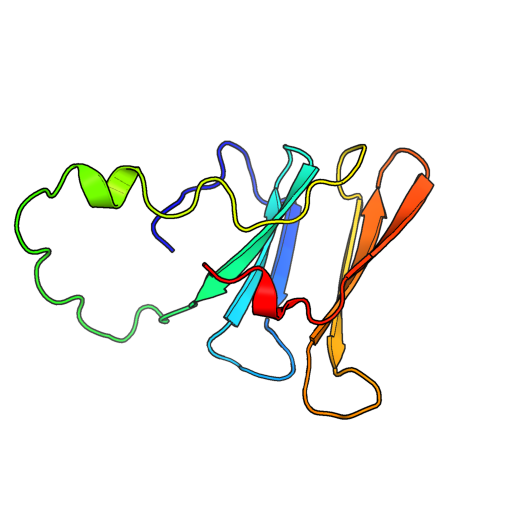TOM 667 C CA . VAL A 1 87 ? 4.047 -2.788 -7.988 1.00 95.69 87 VAL A CA 1
ATOM 668 C C . VAL A 1 87 ? 4.508 -1.348 -8.122 1.00 95.69 87 VAL A C 1
ATOM 670 O O . VAL A 1 87 ? 3.702 -0.410 -8.073 1.00 95.69 87 VAL A O 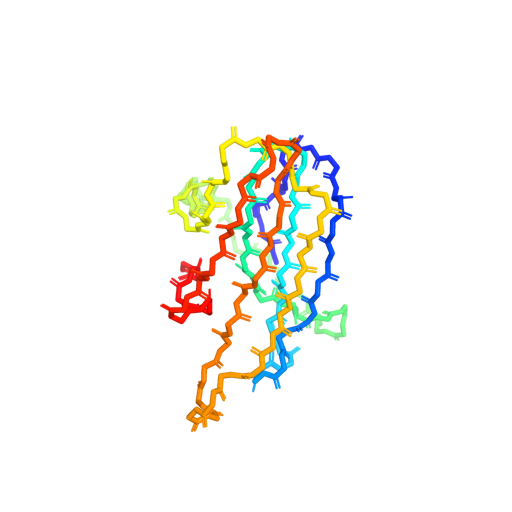1
ATOM 673 N N . CYS A 1 88 ? 5.809 -1.185 -8.321 1.00 95.06 88 CYS A N 1
ATOM 674 C CA . CYS A 1 88 ? 6.431 0.108 -8.552 1.00 95.06 88 CYS A CA 1
ATOM 675 C C . CYS A 1 88 ? 6.902 0.246 -10.011 1.00 95.06 88 CYS A C 1
ATOM 677 O O . CYS A 1 88 ? 7.077 -0.747 -10.716 1.00 95.06 88 CYS A O 1
ATOM 679 N N . GLU A 1 89 ? 7.114 1.479 -10.480 1.00 94.75 89 GLU A N 1
ATOM 680 C CA . GLU A 1 89 ? 7.579 1.785 -11.848 1.00 94.75 89 GLU A CA 1
ATOM 681 C C . GLU A 1 89 ? 8.899 1.094 -12.223 1.00 94.75 89 GLU A C 1
ATOM 683 O O . GLU A 1 89 ? 9.129 0.801 -13.395 1.00 94.75 89 GLU A O 1
ATOM 688 N N . SER A 1 90 ? 9.755 0.808 -11.242 1.00 95.88 90 SER A N 1
ATOM 689 C CA . SER A 1 90 ? 10.993 0.035 -11.404 1.00 95.88 90 SER A CA 1
ATOM 690 C C . SER A 1 90 ? 10.764 -1.424 -11.814 1.00 95.88 90 SER A C 1
ATOM 692 O O . SER A 1 90 ? 11.711 -2.098 -12.220 1.00 95.88 90 SER A O 1
ATOM 694 N N . GLY A 1 91 ? 9.532 -1.927 -11.694 1.00 95.19 91 GLY A N 1
ATOM 695 C CA . GLY A 1 91 ? 9.180 -3.336 -11.853 1.00 95.19 91 GLY A CA 1
ATOM 696 C C . GLY A 1 91 ? 9.264 -4.148 -10.557 1.00 95.19 91 GLY A C 1
ATOM 697 O O . GLY A 1 91 ? 8.964 -5.342 -10.577 1.00 95.19 91 GLY A O 1
ATOM 698 N N . SER A 1 92 ? 9.641 -3.531 -9.432 1.00 96.69 92 SER A N 1
ATOM 699 C CA . SER A 1 92 ? 9.631 -4.187 -8.122 1.00 96.69 92 SER A CA 1
ATOM 700 C C . SER A 1 92 ? 8.206 -4.504 -7.667 1.00 96.69 92 SER A C 1
ATOM 702 O O . SER A 1 92 ? 7.285 -3.706 -7.854 1.00 96.69 92 SER A O 1
ATOM 704 N N . VAL A 1 93 ? 8.038 -5.674 -7.047 1.00 96.38 93 VAL A N 1
ATOM 705 C CA . VAL A 1 93 ? 6.772 -6.147 -6.471 1.00 96.38 93 VAL A CA 1
ATOM 706 C C . VAL A 1 93 ? 6.954 -6.277 -4.963 1.00 96.38 93 VAL A C 1
ATOM 708 O O . VAL A 1 93 ? 7.911 -6.902 -4.502 1.00 96.38 93 VAL A O 1
ATOM 711 N N . TYR A 1 94 ? 6.017 -5.728 -4.199 1.00 95.50 94 TYR A N 1
ATOM 712 C CA . TYR A 1 94 ? 6.016 -5.769 -2.742 1.00 95.50 94 TYR A CA 1
ATOM 713 C C . TYR A 1 94 ? 4.774 -6.481 -2.216 1.00 95.50 94 TYR A C 1
ATOM 715 O O . TYR A 1 94 ? 3.678 -6.313 -2.748 1.00 95.50 94 TYR A O 1
ATOM 723 N N . ALA A 1 95 ? 4.958 -7.251 -1.144 1.00 95.12 95 ALA A N 1
ATOM 724 C CA . ALA A 1 95 ? 3.896 -7.866 -0.360 1.00 95.12 95 ALA A CA 1
ATOM 725 C C . ALA A 1 95 ? 4.128 -7.516 1.114 1.00 95.12 95 ALA A C 1
ATOM 727 O O . ALA A 1 95 ? 5.192 -7.804 1.664 1.00 95.12 95 ALA A O 1
ATOM 728 N N . ILE A 1 96 ? 3.154 -6.858 1.737 1.00 93.06 96 ILE A N 1
ATOM 729 C CA . ILE A 1 96 ? 3.265 -6.306 3.088 1.00 93.06 96 ILE A CA 1
ATOM 730 C C . ILE A 1 96 ? 2.188 -6.955 3.949 1.00 93.06 96 ILE A C 1
ATOM 732 O O . ILE A 1 96 ? 0.994 -6.762 3.714 1.00 93.06 96 ILE A O 1
ATOM 736 N N . GLN A 1 97 ? 2.615 -7.722 4.950 1.00 91.88 97 GLN A N 1
ATOM 737 C CA . GLN A 1 97 ? 1.734 -8.437 5.866 1.00 91.88 97 GLN A CA 1
ATOM 738 C C . GLN A 1 97 ? 2.346 -8.458 7.276 1.00 91.88 97 GLN A C 1
ATOM 740 O O . GLN A 1 97 ? 3.519 -8.810 7.414 1.00 91.88 97 GLN A O 1
ATOM 745 N N . PRO A 1 98 ? 1.576 -8.142 8.331 1.00 90.75 98 PRO A N 1
ATOM 746 C CA . PRO A 1 98 ? 0.225 -7.573 8.303 1.00 90.75 98 PRO A CA 1
ATOM 747 C C . PRO A 1 98 ? 0.257 -6.079 7.931 1.00 90.75 98 PRO A C 1
ATOM 749 O O . PRO A 1 98 ? 0.853 -5.266 8.639 1.00 90.75 98 PRO A O 1
ATOM 752 N N . ALA A 1 99 ? -0.407 -5.696 6.837 1.00 90.31 99 ALA A N 1
ATOM 753 C CA . ALA A 1 99 ? -0.373 -4.324 6.318 1.00 90.31 99 ALA A CA 1
ATOM 754 C C . ALA A 1 99 ? -0.958 -3.303 7.306 1.00 90.31 99 ALA A C 1
ATOM 756 O O . ALA A 1 99 ? -0.454 -2.188 7.430 1.00 90.31 99 ALA A O 1
ATOM 757 N N . GLN A 1 100 ? -1.961 -3.713 8.083 1.00 87.75 100 GLN A N 1
ATOM 758 C CA . GLN A 1 100 ? -2.585 -2.883 9.112 1.00 87.75 100 GLN A CA 1
ATOM 759 C C . GLN A 1 100 ? -1.623 -2.478 10.240 1.00 87.75 100 GLN A C 1
ATOM 761 O O . GLN A 1 100 ? -1.864 -1.487 10.912 1.00 87.75 100 GLN A O 1
ATOM 766 N N . HIS A 1 101 ? -0.501 -3.176 10.453 1.00 86.06 101 HIS A N 1
ATOM 767 C CA . HIS A 1 101 ? 0.486 -2.772 11.469 1.00 86.06 101 HIS A CA 1
ATOM 768 C C . HIS A 1 101 ? 1.404 -1.636 10.997 1.00 86.06 101 HIS A C 1
ATOM 770 O O . HIS A 1 101 ? 2.244 -1.173 11.761 1.00 86.06 101 HIS A O 1
ATOM 776 N N . MET A 1 102 ? 1.225 -1.148 9.765 1.00 83.62 102 MET A N 1
ATOM 777 C CA . MET A 1 102 ? 1.744 0.159 9.363 1.00 83.62 102 MET A CA 1
ATOM 778 C C . MET A 1 102 ? 0.956 1.316 10.013 1.00 83.62 102 MET A C 1
ATOM 780 O O . MET A 1 102 ? 1.304 2.472 9.792 1.00 83.62 102 MET A O 1
ATOM 784 N N . LEU A 1 103 ? -0.095 1.029 10.799 1.00 68.31 103 LEU A N 1
ATOM 785 C CA . LEU A 1 103 ? -0.755 1.997 11.677 1.00 68.31 103 LEU A CA 1
ATOM 786 C C . LEU A 1 103 ? 0.188 2.397 12.813 1.00 68.31 103 LEU A C 1
ATOM 788 O O . LEU A 1 103 ? 0.776 1.540 13.470 1.00 68.31 103 LEU A O 1
ATOM 792 N N . GLY A 1 104 ? 0.297 3.704 13.042 1.00 55.28 104 GLY A N 1
ATOM 793 C CA . GLY A 1 104 ? 1.039 4.285 14.155 1.00 55.28 104 GLY A CA 1
ATOM 794 C C . GLY A 1 104 ? 0.196 4.676 15.343 1.00 55.28 104 GLY A C 1
ATOM 795 O O . GLY A 1 104 ? -0.836 5.341 15.097 1.00 55.28 104 GLY A O 1
#

Sequence (104 aa):
WRCPLKYELAYLAFSPTDPTLCYVAGLDNELMVGTFDGAEKKKQAAKEHSPSILQMNHHLGFRGDSRWIGVDVIRDGSGGHDLAVGVCESGSVYAIQPAQHMLG